Protein AF-A0A356WY10-F1 (afdb_monomer)

Structure (mmCIF, N/CA/C/O backbone):
data_AF-A0A356WY10-F1
#
_entry.id   AF-A0A356WY10-F1
#
loop_
_atom_site.group_PDB
_atom_site.id
_atom_site.type_symbol
_atom_site.label_atom_id
_atom_site.label_alt_id
_atom_site.label_comp_id
_atom_site.label_asym_id
_atom_site.label_enti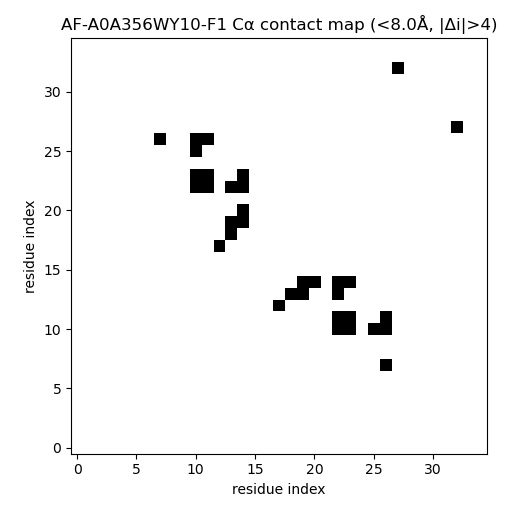ty_id
_atom_site.label_seq_id
_atom_site.pdbx_PDB_ins_code
_atom_site.Cartn_x
_atom_site.Cartn_y
_atom_site.Cartn_z
_atom_site.occupancy
_atom_site.B_iso_or_equiv
_atom_site.auth_seq_id
_atom_site.auth_comp_id
_atom_site.auth_asym_id
_atom_site.auth_atom_id
_atom_site.pdbx_PDB_model_num
ATOM 1 N N . MET A 1 1 ? -13.844 11.588 0.820 1.00 54.47 1 MET A N 1
ATOM 2 C CA . MET A 1 1 ? -13.788 10.403 -0.066 1.00 54.47 1 MET A CA 1
ATOM 3 C C . MET A 1 1 ? -12.636 10.483 -1.070 1.00 54.47 1 MET A C 1
ATOM 5 O O . MET A 1 1 ? -11.838 9.570 -1.054 1.00 54.47 1 MET A O 1
ATOM 9 N N . LYS A 1 2 ? -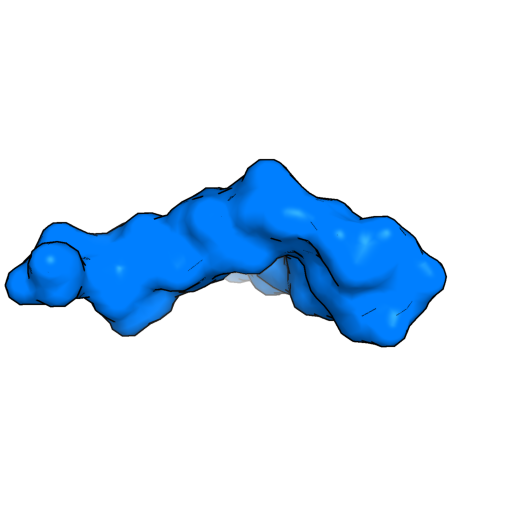12.442 11.572 -1.835 1.00 63.97 2 LYS A N 1
ATOM 10 C CA . LYS A 1 2 ? -11.446 11.620 -2.936 1.00 63.97 2 LYS A CA 1
ATOM 11 C C . LYS A 1 2 ? -9.949 11.572 -2.568 1.00 63.97 2 LYS A C 1
ATOM 13 O O . LYS A 1 2 ? -9.142 11.160 -3.395 1.00 63.97 2 LYS A O 1
ATOM 18 N N . GLU A 1 3 ? -9.551 12.016 -1.377 1.00 71.00 3 GLU A N 1
ATOM 19 C CA . GLU A 1 3 ? -8.118 12.110 -1.034 1.00 71.00 3 GLU A CA 1
ATOM 20 C C . GLU A 1 3 ? -7.475 10.744 -0.785 1.00 71.00 3 GLU A C 1
ATOM 22 O O . GLU A 1 3 ? -6.386 10.485 -1.287 1.00 71.00 3 GLU A O 1
ATOM 27 N N . LYS A 1 4 ? -8.175 9.842 -0.085 1.00 75.69 4 LYS A N 1
ATOM 28 C CA . LYS A 1 4 ? -7.690 8.475 0.148 1.00 75.69 4 LYS A CA 1
ATOM 29 C C . LYS A 1 4 ? -7.558 7.688 -1.157 1.00 75.69 4 LYS A C 1
ATOM 31 O O . LYS A 1 4 ? -6.520 7.081 -1.387 1.00 75.69 4 LYS A O 1
ATOM 36 N N . ASP A 1 5 ? -8.545 7.797 -2.046 1.00 81.94 5 ASP A N 1
ATOM 37 C CA . ASP A 1 5 ? -8.497 7.158 -3.368 1.00 81.94 5 ASP A CA 1
ATOM 38 C C . ASP A 1 5 ? -7.276 7.615 -4.183 1.00 81.94 5 ASP A C 1
ATOM 40 O O . ASP A 1 5 ? -6.598 6.804 -4.809 1.00 81.94 5 ASP A O 1
ATOM 44 N N . THR A 1 6 ? -6.937 8.908 -4.109 1.00 88.19 6 THR A N 1
ATOM 45 C CA . THR A 1 6 ? -5.766 9.473 -4.802 1.00 88.19 6 THR A CA 1
ATOM 46 C C . THR A 1 6 ? -4.447 8.940 -4.226 1.00 88.19 6 THR A C 1
ATOM 48 O O . THR A 1 6 ? -3.502 8.676 -4.972 1.00 88.19 6 THR A O 1
ATOM 51 N N . ILE A 1 7 ? -4.374 8.760 -2.903 1.00 90.62 7 ILE A N 1
ATOM 52 C CA . ILE A 1 7 ? -3.192 8.214 -2.225 1.00 90.62 7 ILE A CA 1
ATOM 53 C C . ILE A 1 7 ? -2.975 6.756 -2.638 1.00 90.62 7 ILE A C 1
ATOM 55 O O . ILE A 1 7 ? -1.872 6.409 -3.063 1.00 90.62 7 ILE A O 1
ATOM 59 N N . TYR A 1 8 ? -4.019 5.923 -2.594 1.00 93.56 8 TYR A N 1
ATOM 60 C CA . TYR A 1 8 ? -3.895 4.519 -2.988 1.00 93.56 8 TYR A CA 1
ATOM 61 C C . TYR A 1 8 ? -3.571 4.373 -4.472 1.00 93.56 8 TYR A C 1
ATOM 63 O O . TYR A 1 8 ? -2.702 3.577 -4.815 1.00 93.56 8 TYR A O 1
ATOM 71 N N . GLU A 1 9 ? -4.180 5.170 -5.355 1.00 94.00 9 GLU A N 1
ATOM 72 C CA . GLU A 1 9 ? -3.854 5.134 -6.785 1.00 94.00 9 GLU A CA 1
ATOM 73 C C . GLU A 1 9 ? -2.364 5.424 -7.033 1.00 94.00 9 GLU A C 1
ATOM 75 O O . GLU A 1 9 ? -1.709 4.733 -7.818 1.00 94.00 9 GLU A O 1
ATOM 80 N N . ASN A 1 10 ? -1.796 6.408 -6.332 1.00 94.50 10 ASN A N 1
ATOM 81 C CA . ASN A 1 10 ? -0.375 6.722 -6.445 1.00 94.50 10 ASN A CA 1
ATOM 82 C C . ASN A 1 10 ? 0.508 5.581 -5.913 1.00 94.50 10 ASN A C 1
ATOM 84 O O . ASN A 1 10 ? 1.498 5.222 -6.552 1.00 94.50 10 ASN A O 1
ATOM 88 N N . LEU A 1 11 ? 0.138 4.979 -4.779 1.00 95.44 11 LEU A N 1
ATOM 89 C CA . LEU A 1 11 ? 0.848 3.828 -4.216 1.00 95.44 11 LEU A CA 1
ATOM 90 C C . LEU A 1 11 ? 0.815 2.627 -5.172 1.00 95.44 11 LEU A C 1
ATOM 92 O O . LEU A 1 11 ? 1.866 2.068 -5.474 1.00 95.44 11 LEU A O 1
ATOM 96 N N . PHE A 1 12 ? -0.345 2.297 -5.748 1.00 94.56 12 PHE A N 1
ATOM 97 C CA . PHE A 1 12 ? -0.467 1.224 -6.739 1.00 94.56 12 PHE A CA 1
ATOM 98 C C . PHE A 1 12 ? 0.405 1.475 -7.971 1.00 94.56 12 PHE A C 1
ATOM 100 O O . PHE A 1 12 ? 1.081 0.559 -8.438 1.00 94.56 12 PHE A O 1
ATOM 107 N N . ARG A 1 13 ? 0.454 2.714 -8.480 1.00 95.81 13 ARG A N 1
ATOM 108 C CA . ARG A 1 13 ? 1.339 3.066 -9.603 1.00 95.81 13 ARG A CA 1
ATOM 109 C C . ARG A 1 13 ? 2.815 2.902 -9.239 1.00 95.81 13 ARG A C 1
ATOM 111 O O . ARG A 1 13 ? 3.579 2.390 -10.052 1.00 95.81 13 ARG A O 1
ATOM 118 N N . LYS A 1 14 ? 3.236 3.318 -8.041 1.00 96.38 14 LYS A N 1
ATOM 119 C CA . LYS A 1 14 ? 4.628 3.142 -7.592 1.00 96.38 14 LYS A CA 1
ATOM 120 C C . LYS A 1 14 ? 5.015 1.668 -7.518 1.00 96.38 14 LYS A C 1
ATOM 122 O O . LYS A 1 14 ? 6.067 1.311 -8.036 1.00 96.38 14 LYS A O 1
ATOM 127 N N . VAL A 1 15 ? 4.150 0.820 -6.963 1.00 96.44 15 VAL A N 1
ATOM 128 C CA . VAL A 1 15 ? 4.382 -0.630 -6.936 1.00 96.44 15 VAL A CA 1
ATOM 129 C C . VAL A 1 15 ? 4.466 -1.184 -8.359 1.00 96.44 15 VAL A C 1
ATOM 131 O O . VAL A 1 15 ? 5.463 -1.794 -8.715 1.00 96.44 15 VAL A O 1
ATOM 134 N N . ALA A 1 16 ? 3.471 -0.904 -9.205 1.00 94.94 16 ALA A N 1
ATOM 135 C CA . ALA A 1 16 ? 3.369 -1.504 -10.535 1.00 94.94 16 ALA A CA 1
ATOM 136 C C . ALA A 1 16 ? 4.477 -1.082 -11.516 1.00 94.94 16 ALA A C 1
ATOM 138 O O . ALA A 1 16 ? 4.831 -1.856 -12.400 1.00 94.94 16 ALA A O 1
ATOM 139 N N . PHE A 1 17 ? 4.990 0.148 -11.408 1.00 96.31 17 PHE A N 1
ATOM 140 C CA . PHE A 1 17 ? 5.954 0.691 -12.374 1.00 96.31 17 PHE A CA 1
ATOM 141 C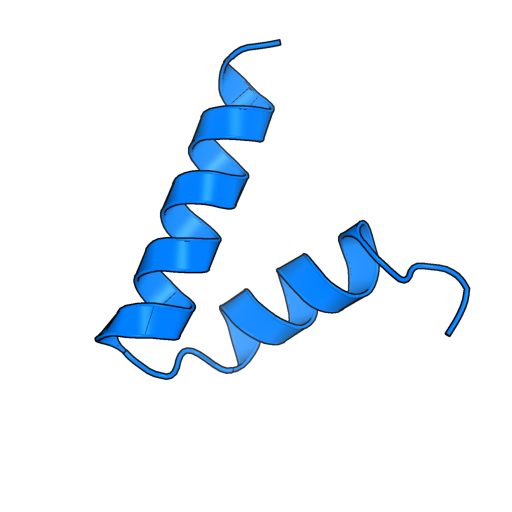 C . PHE A 1 17 ? 7.379 0.815 -11.842 1.00 96.31 17 PHE A C 1
ATOM 143 O O . PHE A 1 17 ? 8.292 1.060 -12.631 1.00 96.31 17 PHE A O 1
ATOM 150 N N . ARG A 1 18 ? 7.578 0.740 -10.524 1.00 95.50 18 ARG A N 1
ATOM 151 C CA . ARG A 1 18 ? 8.889 0.961 -9.898 1.00 95.50 18 ARG A CA 1
ATOM 152 C C . ARG A 1 18 ? 9.293 -0.147 -8.930 1.00 95.50 18 ARG A C 1
ATOM 154 O O . ARG A 1 18 ? 10.342 0.004 -8.315 1.00 95.50 18 ARG A O 1
ATOM 161 N N . ASP A 1 19 ? 8.475 -1.192 -8.777 1.00 92.88 19 ASP A N 1
ATOM 162 C CA . ASP A 1 19 ? 8.654 -2.240 -7.762 1.00 92.88 19 ASP A CA 1
ATOM 163 C C . ASP A 1 19 ? 8.936 -1.643 -6.370 1.00 92.88 19 ASP A C 1
ATOM 165 O O . ASP A 1 19 ? 9.791 -2.101 -5.613 1.00 92.88 19 ASP A O 1
ATOM 169 N N . ASP A 1 20 ? 8.234 -0.550 -6.046 1.00 96.62 20 ASP A N 1
ATOM 170 C CA . ASP A 1 20 ? 8.442 0.201 -4.811 1.00 96.62 20 ASP A CA 1
ATOM 171 C C . ASP A 1 20 ? 7.953 -0.615 -3.600 1.00 96.62 20 ASP A C 1
ATOM 173 O O . ASP A 1 20 ? 6.758 -0.671 -3.294 1.00 96.62 20 ASP A O 1
ATOM 177 N N . GLU A 1 21 ? 8.894 -1.268 -2.914 1.00 95.62 21 GLU A N 1
ATOM 178 C CA . GLU A 1 21 ? 8.611 -2.133 -1.763 1.00 95.62 21 GLU A CA 1
ATOM 179 C C . GLU A 1 21 ? 7.946 -1.369 -0.606 1.00 95.62 21 GLU A C 1
ATOM 181 O O . GLU A 1 21 ? 7.106 -1.923 0.105 1.00 95.62 21 GLU A O 1
ATOM 186 N N . GLN A 1 22 ? 8.278 -0.087 -0.416 1.00 94.88 22 GLN A N 1
ATOM 187 C CA . GLN A 1 22 ? 7.660 0.716 0.642 1.00 94.88 22 GLN A CA 1
ATOM 188 C C . GLN A 1 22 ? 6.190 0.980 0.326 1.00 94.88 22 GLN A C 1
ATOM 190 O O . GLN A 1 22 ? 5.337 0.759 1.184 1.00 94.88 22 GLN A O 1
ATOM 195 N N . ALA A 1 23 ? 5.881 1.344 -0.921 1.00 95.81 23 ALA A N 1
ATOM 196 C CA . ALA A 1 23 ? 4.499 1.527 -1.348 1.00 95.81 23 ALA A CA 1
ATOM 197 C C . ALA A 1 23 ? 3.678 0.231 -1.217 1.00 95.81 23 ALA A C 1
ATOM 199 O O . ALA A 1 23 ? 2.510 0.275 -0.827 1.00 95.81 23 ALA A O 1
ATOM 200 N N . PHE A 1 24 ? 4.292 -0.927 -1.477 1.00 95.00 24 PHE A N 1
ATOM 201 C CA . PHE A 1 24 ? 3.649 -2.220 -1.253 1.00 95.00 24 PHE A CA 1
ATOM 202 C C . PHE A 1 24 ? 3.360 -2.469 0.231 1.00 95.00 24 PHE A C 1
ATOM 204 O O . PHE A 1 24 ? 2.252 -2.878 0.564 1.00 95.00 24 PHE A O 1
ATOM 211 N N . ARG A 1 25 ? 4.313 -2.196 1.132 1.00 95.00 25 ARG A N 1
ATOM 212 C CA . ARG A 1 25 ? 4.115 -2.356 2.585 1.00 95.00 25 ARG A CA 1
ATOM 213 C C . ARG A 1 25 ? 2.990 -1.470 3.113 1.00 95.00 25 ARG A C 1
ATOM 215 O O . ARG A 1 25 ? 2.186 -1.940 3.913 1.00 95.00 25 ARG A O 1
ATOM 222 N N . GLU A 1 26 ? 2.914 -0.221 2.656 1.00 94.81 26 GLU A N 1
ATOM 223 C CA . GLU A 1 26 ? 1.832 0.698 3.035 1.00 94.81 26 GLU A CA 1
ATOM 224 C C . GLU A 1 26 ? 0.463 0.168 2.593 1.00 94.81 26 GLU A C 1
ATOM 226 O O . GLU A 1 26 ? -0.473 0.130 3.390 1.00 94.81 26 GLU A O 1
ATOM 231 N N . LEU A 1 27 ? 0.358 -0.314 1.350 1.00 94.25 27 LEU A N 1
ATOM 232 C CA . LEU A 1 27 ? -0.863 -0.959 0.864 1.00 94.2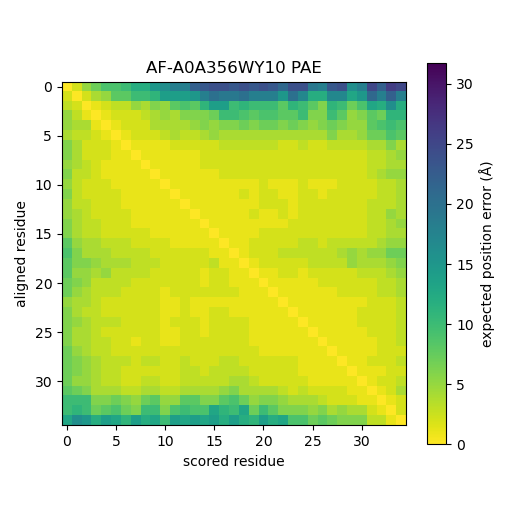5 27 LEU A CA 1
ATOM 233 C C . LEU A 1 27 ? -1.174 -2.235 1.659 1.00 94.25 27 LEU A C 1
ATOM 235 O O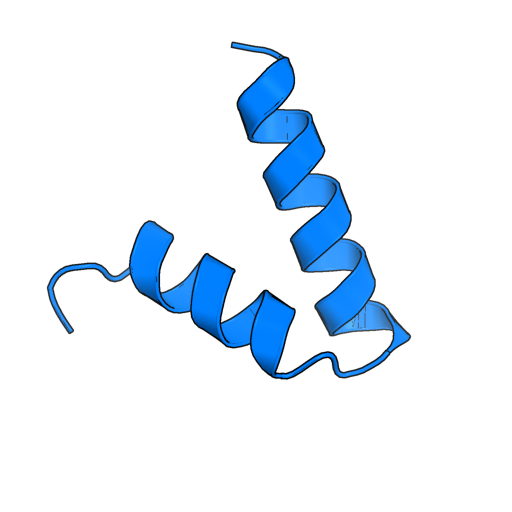 . LEU A 1 27 ? -2.320 -2.473 2.027 1.00 94.25 27 LEU A O 1
ATOM 239 N N . PHE A 1 28 ? -0.169 -3.053 1.957 1.00 93.81 28 PHE A N 1
ATOM 240 C CA . PHE A 1 28 ? -0.366 -4.307 2.673 1.00 93.81 28 PHE A CA 1
ATOM 241 C C . PHE A 1 28 ? -0.941 -4.081 4.075 1.00 93.81 28 PHE A C 1
ATOM 243 O O . PHE A 1 28 ? -1.922 -4.724 4.430 1.00 93.81 28 PHE A O 1
ATOM 250 N N . LEU A 1 29 ? -0.395 -3.131 4.840 1.00 92.81 29 LEU A N 1
ATOM 251 C CA . LEU A 1 29 ? -0.901 -2.799 6.176 1.00 92.81 29 LEU A CA 1
ATOM 252 C C . LEU A 1 29 ? -2.326 -2.234 6.143 1.00 92.81 29 LEU A C 1
ATOM 254 O O . LEU A 1 29 ? -3.1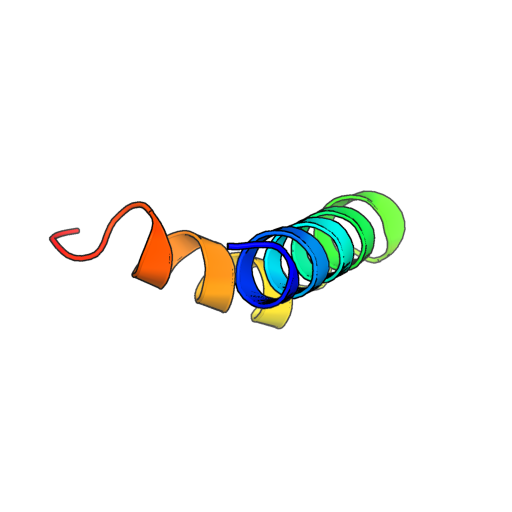20 -2.539 7.028 1.00 92.81 29 LEU A O 1
ATOM 258 N N . GLU A 1 30 ? -2.661 -1.432 5.131 1.00 91.81 30 GLU A N 1
ATOM 259 C CA . GLU A 1 30 ? -4.003 -0.856 5.005 1.00 91.81 30 GLU A CA 1
ATOM 260 C C . GLU A 1 30 ? -5.059 -1.914 4.650 1.00 91.81 30 GLU A C 1
ATOM 262 O O . GLU A 1 30 ? -6.156 -1.912 5.209 1.00 91.81 30 GLU A O 1
ATOM 267 N N . PHE A 1 31 ? -4.750 -2.818 3.715 1.00 91.12 31 PHE A N 1
ATOM 268 C CA . PHE A 1 31 ? -5.714 -3.800 3.203 1.00 91.12 31 PHE A CA 1
ATOM 269 C C . PHE A 1 31 ? -5.708 -5.129 3.975 1.00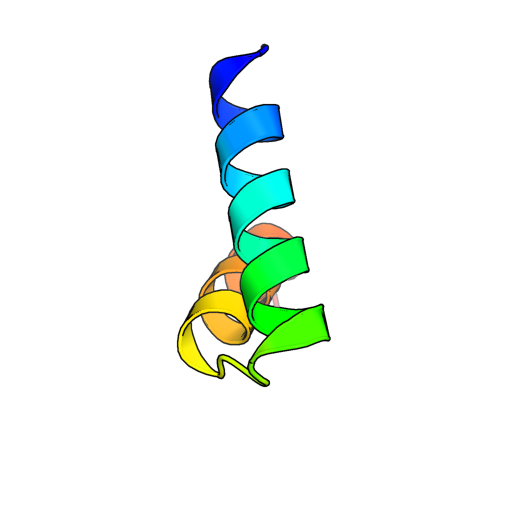 91.12 31 PHE A C 1
ATOM 271 O O . PHE A 1 31 ? -6.700 -5.858 3.932 1.00 91.12 31 PHE A O 1
ATOM 278 N N . TYR A 1 32 ? -4.635 -5.427 4.713 1.00 91.44 32 TYR A N 1
ATOM 279 C CA . TYR A 1 32 ? -4.483 -6.629 5.538 1.00 91.44 32 TYR A CA 1
ATOM 280 C C . TYR A 1 32 ? -4.009 -6.306 6.969 1.00 91.44 32 TYR A C 1
ATOM 282 O O . TYR A 1 32 ? -3.037 -6.890 7.438 1.00 91.44 32 TYR A O 1
ATOM 290 N N . PRO A 1 33 ? -4.701 -5.431 7.722 1.00 86.12 33 PRO A N 1
ATOM 291 C CA . PRO A 1 33 ? -4.242 -4.964 9.037 1.00 86.12 33 PRO A CA 1
ATOM 292 C C . PRO A 1 33 ? -4.190 -6.045 10.133 1.00 86.12 33 PRO A C 1
ATOM 294 O O . PRO A 1 33 ? -3.705 -5.781 11.230 1.00 86.12 33 PRO A O 1
ATOM 297 N N . ALA A 1 34 ? -4.740 -7.233 9.874 1.00 88.88 34 ALA A N 1
ATOM 298 C CA . ALA A 1 34 ? -4.816 -8.346 10.821 1.00 88.88 34 ALA A CA 1
ATOM 299 C C . ALA A 1 34 ? -3.893 -9.527 10.464 1.00 88.88 34 ALA A C 1
ATOM 301 O O . ALA A 1 34 ? -3.974 -10.566 11.122 1.00 88.88 34 ALA A O 1
ATOM 302 N N . LEU A 1 35 ? -3.069 -9.385 9.418 1.00 68.88 35 LEU A N 1
ATOM 303 C CA . LEU A 1 35 ? -1.998 -10.324 9.071 1.00 68.88 35 LEU A CA 1
ATOM 304 C C . LEU A 1 35 ? -0.664 -9.823 9.638 1.00 68.88 35 LEU A C 1
ATOM 306 O O . LEU A 1 35 ? 0.098 -10.674 10.143 1.00 68.88 35 LEU A O 1
#

Radius of gyration: 9.9 Å; Cα contacts (8 Å, |Δi|>4): 17; chains: 1; bounding box: 23×22×23 Å

Secondary structure (DSSP, 8-state):
-HHHHHHHHHHHHHHHHH--HHHHHHHHHHH-TT-

pLDDT: mean 89.52, std 10.14, range [54.47, 96.62]

Mean predicted aligned error: 3.88 Å

Solvent-accessible surface area (backbone atoms onl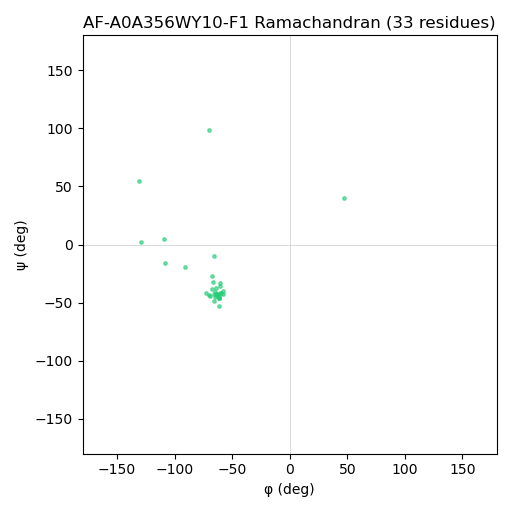y — not com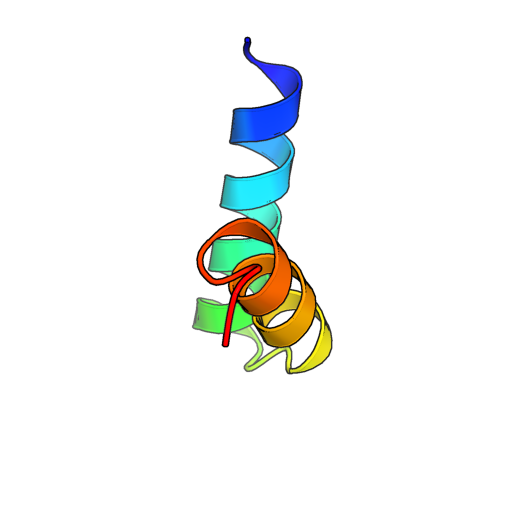parable to full-atom values): 2081 Å² total; per-residue (Å²): 119,70,65,61,56,53,52,52,53,51,31,53,49,39,28,78,77,62,68,31,62,66,39,44,52,56,50,45,49,72,78,43,74,87,115

Foldseek 3Di:
DPPVVVLLVVLVCCCVPPVPVVSVVVVCCVVPVPD

Sequence (35 aa):
MKEKDTIYENLFRKVAFRDDEQAFRELFLEFYPAL